Protein 4F2L (pdb70)

Nearest PDB structures (foldseek):
  4f2l-assembly1_A  TM=9.882E-01  e=5.917E-08  Rattus norvegicus
  5iso-assembly1_A  TM=8.934E-01  e=4.065E-04  Homo sapiens
  2ltu-assembly1_A  TM=8.161E-01  e=3.802E-04  Homo sapiens
  5ezv-assembly1_A  TM=8.410E-01  e=5.681E-04  Homo sapiens

CATH classification: 1.10.8.10

GO terms:
  GO:0004679 AMP-activated protein kinase activity (F, IMP)
  GO:0043025 neuronal cell body (C, IMP)
  GO:0030424 axon (C, IMP)
  GO:0030425 dendrite (C, IMP)
  GO:0071277 cellular response to calcium ion (P, IMP)
  GO:0071333 cellular response to glucose stimulus (P, IMP)
  GO:0004679 AMP-activated protein kinase activity (F, IDA)
  GO:0045821 positive regulation of glycolytic process (P, IDA)
  GO:00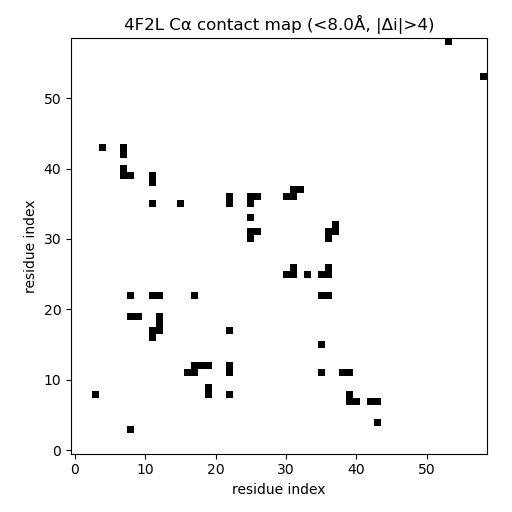31588 nucleotide-activated protein kinase complex (C, IDA)
  GO:0055089 fatty acid homeostasis (P, IDA)
  GO:0097009 energy homeostasis (P, IDA)
  GO:0106310 protein serine kinase activity (F, EXP)
  GO:0047322 [hydroxymethylglutaryl-CoA reductase (NADPH)] kinase activity (F, EXP)
  GO:0005515 protein binding (F, IPI)
  GO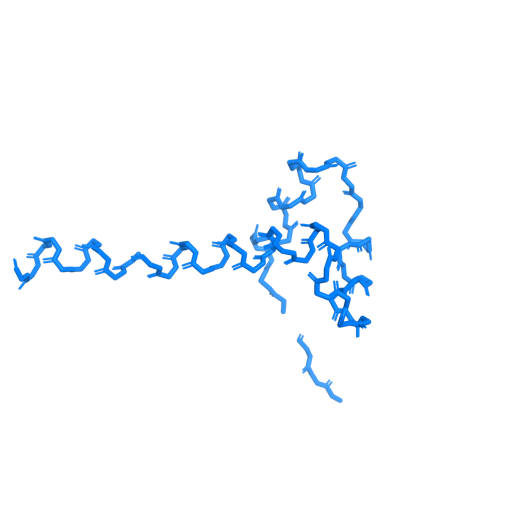:0004674 protein serine/threonine kinase activity (F, IDA)
  GO:0005524 ATP binding (F, IDA)
  GO:0005634 nucleus (C, IDA)
  GO:0005829 cytosol (C, IDA)
  GO:0043627 response to estrogen (P, IEP)
  GO:0009410 response to xenobiotic stimulus (P, IEP)

Organism: Rattus norvegicus (NCBI:txid10116)

Solvent-accessible surface area: 5099 Å² total

Secondary structure (DSSP, 8-state):
-----HHHHHHHHHHHT--HHHHHHHHHTT-TTSHHHHHHHHHHHHHH--HHHHHHHH-

Foldseek 3Di:
DDDADVVLLVVLCVVVVHDSVVLVVCVVVVVCPPVSNVSSVVVVVVVVCVVVVCVVVPD

Structure (mmCIF, N/CA/C/O backbone):
data_4F2L
#
_entry.id   4F2L
#
_cell.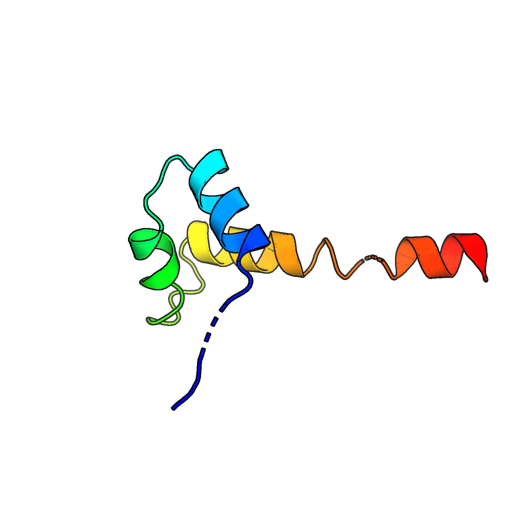length_a   22.117
_cell.length_b   36.258
_cell.length_c   98.755
_cell.angle_alpha   90.00
_cell.angle_beta   90.00
_cell.angle_gamma   90.00
#
_symmetry.space_group_name_H-M   'P 2 2 21'
#
loop_
_entity.id
_entity.type
_entity.pdbx_description
1 polymer "5'-AMP-activated protein kinase catalytic subunit alpha-1"
2 non-polymer 'MAGNESIUM ION'
3 water water
#
loop_
_atom_site.group_PDB
_atom_site.id
_atom_site.type_symbol
_atom_site.label_atom_id
_atom_site.label_alt_id
_atom_site.label_comp_id
_atom_site.label_asym_id
_atom_site.label_entity_id
_atom_site.label_seq_id
_atom_site.pdbx_PDB_ins_code
_atom_site.Cartn_x
_atom_site.Cartn_y
_atom_site.Cartn_z
_atom_site.occupancy
_atom_site.B_iso_or_equiv
_atom_site.auth_seq_id
_atom_site.auth_comp_id
_atom_site.auth_asym_id
_atom_site.auth_atom_id
_atom_site.pdbx_PDB_model_num
ATOM 1 N N . SER A 1 1 ? 4.437 -5.492 18.396 1.00 50.21 284 SER A N 1
ATOM 2 C CA . SER A 1 1 ? 4.793 -5.540 19.809 1.00 53.82 284 SER A CA 1
ATOM 3 C C . SER A 1 1 ? 3.553 -5.701 20.684 1.00 48.86 284 SER A C 1
ATOM 4 O O . SER A 1 1 ? 2.430 -5.467 20.237 1.00 43.92 284 SER A O 1
ATOM 7 N N . SER A 1 2 ? 3.760 -6.109 21.930 1.00 43.01 285 SER A N 1
ATOM 8 C CA . SER A 1 2 ? 2.660 -6.257 22.871 1.00 40.71 285 SER A CA 1
ATOM 9 C C . SER A 1 2 ? 3.035 -5.618 24.199 1.00 36.64 285 SER A C 1
ATOM 10 O O . SER A 1 2 ? 4.110 -5.875 24.739 1.00 43.09 285 SER A O 1
ATOM 13 N N . THR A 1 3 ? 2.153 -4.774 24.718 1.00 32.77 286 THR A N 1
ATOM 14 C CA . THR A 1 3 ? 2.403 -4.139 26.004 1.00 29.97 286 THR A CA 1
ATOM 15 C C . THR A 1 3 ? 1.324 -4.510 27.007 1.00 28.01 286 THR A C 1
ATOM 16 O O . THR A 1 3 ? 0.127 -4.416 26.715 1.00 29.14 286 THR A O 1
ATOM 28 N N . ILE A 1 5 ? -0.554 -3.922 30.590 1.00 25.33 288 ILE A N 1
ATOM 29 C CA . ILE A 1 5 ? -0.841 -2.888 31.569 1.00 22.19 288 ILE A CA 1
ATOM 30 C C . ILE A 1 5 ? -1.675 -3.511 32.669 1.00 21.79 288 ILE A C 1
ATOM 31 O O . ILE A 1 5 ? -2.566 -4.323 32.396 1.00 27.32 288 ILE A O 1
ATOM 36 N N . ASP A 1 6 ? -1.368 -3.157 33.910 1.00 19.96 289 ASP A N 1
ATOM 37 C CA . ASP A 1 6 ? -2.157 -3.585 35.057 1.00 21.73 289 ASP A CA 1
ATOM 38 C C . ASP A 1 6 ? -3.369 -2.655 35.130 1.00 23.00 289 ASP A C 1
ATOM 39 O O . ASP A 1 6 ? -3.245 -1.504 35.562 1.00 22.21 289 ASP A O 1
ATOM 44 N N . ASP A 1 7 ? -4.525 -3.136 34.684 1.00 23.83 290 ASP A N 1
ATOM 45 C CA . ASP A 1 7 ? -5.717 -2.293 34.617 1.00 22.92 290 ASP A CA 1
ATOM 46 C C . ASP A 1 7 ? -6.140 -1.758 35.984 1.00 20.66 290 ASP A C 1
ATOM 47 O O . ASP A 1 7 ? -6.566 -0.608 36.104 1.00 21.33 290 ASP A O 1
ATOM 52 N N . GLU A 1 8 ? -6.020 -2.587 37.013 1.00 20.00 291 GLU A N 1
ATOM 53 C CA . GLU A 1 8 ? -6.422 -2.152 38.347 1.00 20.63 291 GLU A CA 1
ATOM 54 C C . GLU A 1 8 ? -5.517 -1.062 38.900 1.00 18.35 291 GLU A C 1
ATOM 55 O O . GLU A 1 8 ? -5.994 -0.092 39.493 0.96 20.43 291 GLU A O 1
ATOM 61 N N . ALA A 1 9 ? -4.212 -1.199 38.690 1.00 16.21 292 ALA A N 1
ATOM 62 C CA . ALA A 1 9 ? -3.290 -0.171 39.145 1.00 14.24 292 ALA A CA 1
ATOM 63 C C . ALA A 1 9 ? -3.496 1.129 38.372 1.00 14.29 292 ALA A C 1
ATOM 64 O O . ALA A 1 9 ? -3.432 2.217 38.943 1.00 15.13 292 ALA A O 1
ATOM 66 N N . LEU A 1 10 ? -3.728 1.014 37.068 1.00 15.84 293 LEU A N 1
ATOM 67 C CA . LEU A 1 10 ? -3.992 2.176 36.236 1.00 17.49 293 LEU A CA 1
ATOM 68 C C . LEU A 1 10 ? -5.218 2.940 36.744 1.00 15.68 293 LEU A C 1
ATOM 69 O O . LEU A 1 10 ? -5.186 4.171 36.886 1.00 16.66 293 LEU A O 1
ATOM 74 N N . LYS A 1 11 ? -6.291 2.209 37.033 1.00 16.70 294 LYS A N 1
ATOM 75 C CA . LYS A 1 11 ? -7.519 2.829 37.519 1.00 16.30 294 LYS A CA 1
ATOM 76 C C . LYS A 1 11 ? -7.290 3.520 38.855 1.00 15.29 294 LYS A C 1
ATOM 77 O O . LYS A 1 11 ? -7.755 4.644 39.066 1.00 16.22 294 LYS A O 1
ATOM 83 N N . GLU A 1 12 ? -6.562 2.849 39.748 1.00 15.89 295 GLU A N 1
ATOM 84 C CA . GLU A 1 12 ? -6.288 3.397 41.070 1.00 14.89 295 GLU A CA 1
ATOM 85 C C . GLU A 1 12 ? -5.474 4.687 40.968 1.00 16.22 295 GLU A C 1
ATOM 86 O O . GLU A 1 12 ? -5.782 5.668 41.648 1.00 16.55 295 GLU A O 1
ATOM 92 N N . VAL A 1 13 ? -4.443 4.705 40.123 1.00 12.84 296 VAL A N 1
ATOM 93 C CA . VAL A 1 13 ? -3.691 5.944 39.944 1.00 12.80 296 VAL A CA 1
ATOM 94 C C . VAL A 1 13 ? -4.587 7.069 39.428 1.00 12.41 296 VAL A C 1
ATOM 95 O O . VAL A 1 13 ? -4.562 8.190 39.933 1.00 13.07 296 VAL A O 1
ATOM 99 N N . CYS A 1 14 ? -5.396 6.773 38.419 1.00 11.46 297 CYS A N 1
ATOM 100 C CA . CYS A 1 14 ? -6.257 7.806 37.849 1.00 14.21 297 CYS A CA 1
ATOM 101 C C . CYS A 1 14 ? -7.237 8.377 38.865 1.00 13.13 297 CYS A C 1
ATOM 102 O O . CYS A 1 14 ? -7.469 9.583 38.903 1.00 15.43 297 CYS A O 1
ATOM 105 N N . GLU A 1 15 ? -7.810 7.511 39.696 1.00 14.59 298 GLU A N 1
ATOM 106 C CA . GLU A 1 15 ? -8.740 7.973 40.726 1.00 15.68 298 GLU A CA 1
ATOM 107 C C . GLU A 1 15 ? -8.023 8.793 41.791 1.00 15.59 298 GLU A C 1
ATOM 108 O O . GLU A 1 15 ? -8.500 9.856 42.192 1.00 20.20 298 GLU A O 1
ATOM 114 N N . LYS A 1 16 ? -6.872 8.312 42.244 1.00 15.70 299 LYS A N 1
ATOM 115 C CA . LYS A 1 16 ? -6.212 8.953 43.379 1.00 17.34 299 LYS A CA 1
ATOM 116 C C . LYS A 1 16 ? -5.498 10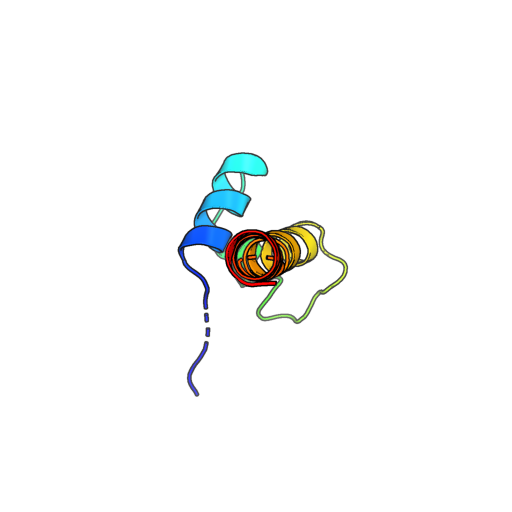.239 42.993 1.00 16.95 299 LYS A C 1
ATOM 117 O O . LYS A 1 16 ? -5.416 11.176 43.795 1.00 19.62 299 LYS A O 1
ATOM 123 N N . PHE A 1 17 ? -4.998 10.288 41.762 1.00 13.48 300 PHE A N 1
ATOM 124 C CA . PHE A 1 17 ? -4.270 11.458 41.275 1.00 15.54 300 PHE A CA 1
ATOM 125 C C . PHE A 1 17 ? -5.130 12.411 40.450 1.00 16.28 300 PHE A C 1
ATOM 126 O O . PHE A 1 17 ? -4.656 13.465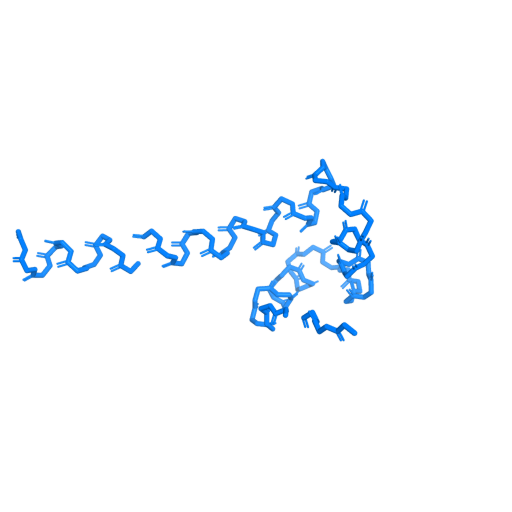 40.026 1.00 17.52 300 PHE A O 1
ATOM 134 N N . GLU A 1 18 ? -6.398 12.046 40.254 1.00 15.93 301 GLU A N 1
ATOM 135 C CA . GLU A 1 18 ? -7.336 12.854 39.471 1.00 16.21 301 GLU A CA 1
ATOM 136 C C . GLU A 1 18 ? -6.735 13.217 38.118 1.00 18.80 301 GLU A C 1
ATOM 137 O O . GLU A 1 18 ? -6.636 14.397 37.750 1.00 19.09 301 GLU A O 1
ATOM 143 N N . CYS A 1 19 ? -6.337 12.186 37.382 1.00 15.47 302 CYS A N 1
ATOM 144 C CA . CYS A 1 19 ? -5.691 12.368 36.093 1.00 14.51 302 CYS A CA 1
ATOM 145 C C . CYS A 1 19 ? -6.298 11.426 35.067 1.00 17.28 302 CYS A C 1
ATOM 146 O O . CYS A 1 19 ? -7.054 10.510 35.415 1.00 16.78 302 CYS A O 1
ATOM 149 N N . SER A 1 20 ? -6.001 11.680 33.798 1.00 15.19 303 SER A N 1
ATOM 150 C CA . SER A 1 20 ? -6.507 10.840 32.728 1.00 15.10 303 SER A CA 1
ATOM 151 C C . SER A 1 20 ? -5.662 9.587 32.585 1.00 14.44 303 SER A C 1
ATOM 152 O O . SER A 1 20 ? -4.467 9.564 32.931 1.00 14.07 303 SER A O 1
ATOM 155 N N . GLU A 1 21 ? -6.276 8.549 32.027 1.00 14.70 304 GLU A N 1
ATOM 156 C CA . GLU A 1 21 ? -5.560 7.324 31.752 1.00 13.34 304 GLU A CA 1
ATOM 157 C C . GLU A 1 21 ? -4.355 7.570 30.839 1.00 13.92 304 GLU A C 1
ATOM 158 O O . GLU A 1 21 ? -3.283 7.014 31.054 1.00 14.10 304 GLU A O 1
ATOM 164 N N . GLU A 1 22 ? -4.534 8.418 29.829 1.00 14.89 305 GLU A N 1
ATOM 165 C CA . GLU A 1 22 ? -3.455 8.669 28.879 1.00 14.40 305 GLU A CA 1
ATOM 166 C C . GLU A 1 22 ? -2.247 9.337 29.544 1.00 15.30 305 GLU A C 1
ATOM 167 O O . GLU A 1 22 ? -1.106 9.140 29.119 1.00 16.14 305 GLU A O 1
ATOM 173 N N . GLU A 1 23 ? -2.477 10.114 30.598 0.97 12.85 306 GLU A N 1
ATOM 174 C CA . GLU A 1 23 ? -1.352 10.741 31.282 1.00 13.61 306 GLU A CA 1
ATOM 175 C C . GLU A 1 23 ? -0.471 9.667 31.891 0.91 14.23 306 GLU A C 1
ATOM 176 O O . GLU A 1 23 ? 0.752 9.770 31.843 1.00 15.78 306 GLU A O 1
ATOM 182 N N . VAL A 1 24 ? -1.084 8.640 32.468 1.00 12.29 307 VAL A N 1
ATOM 183 C CA . VAL A 1 24 ? -0.313 7.561 33.072 1.00 12.75 307 VAL A CA 1
ATOM 184 C C . VAL A 1 24 ? 0.362 6.740 31.987 1.00 13.74 307 VAL A C 1
ATOM 185 O O . VAL A 1 24 ? 1.550 6.461 32.071 1.00 13.77 307 VAL A O 1
ATOM 189 N N . LEU A 1 25 ? -0.399 6.362 30.966 1.00 13.26 308 LEU A N 1
ATOM 190 C CA . LEU A 1 25 ? 0.134 5.557 29.877 1.00 12.21 308 LEU A CA 1
ATOM 191 C C . LEU A 1 25 ? 1.293 6.254 29.175 1.00 15.21 308 LEU A C 1
ATOM 192 O O . LEU A 1 25 ? 2.244 5.604 28.741 1.00 16.18 308 LEU A O 1
ATOM 197 N N . SER A 1 26 ? 1.218 7.575 29.063 1.00 12.53 309 SER A N 1
ATOM 198 C CA . SER A 1 26 ? 2.285 8.327 28.404 1.00 12.82 309 SER A CA 1
ATOM 199 C C . SER A 1 26 ? 3.590 8.254 29.178 1.00 13.51 309 SER A C 1
ATOM 200 O O . SER A 1 26 ? 4.657 8.063 28.604 1.00 14.60 309 SER A O 1
ATOM 203 N N . CYS A 1 27 ? 3.538 8.383 30.498 1.00 12.73 310 CYS A N 1
ATOM 204 C CA A CYS A 1 27 ? 4.800 8.351 31.219 0.64 15.26 310 CYS A CA 1
ATOM 205 C CA B CYS A 1 27 ? 4.760 8.323 31.305 0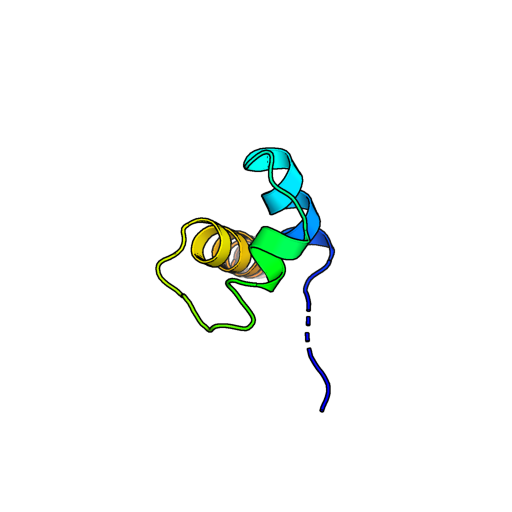.36 15.80 310 CYS A CA 1
ATOM 206 C C . CYS A 1 27 ? 5.370 6.937 31.288 1.00 15.42 310 CYS A C 1
ATOM 207 O O . CYS A 1 27 ? 6.583 6.768 31.343 1.00 16.78 310 CYS A O 1
ATOM 212 N N . LEU A 1 28 ? 4.508 5.931 31.248 1.00 14.16 311 LEU A N 1
ATOM 213 C CA . LEU A 1 28 ? 4.981 4.561 31.175 1.00 13.36 311 LEU A CA 1
ATOM 214 C C . LEU A 1 28 ? 5.631 4.304 29.819 1.00 13.21 311 LEU A C 1
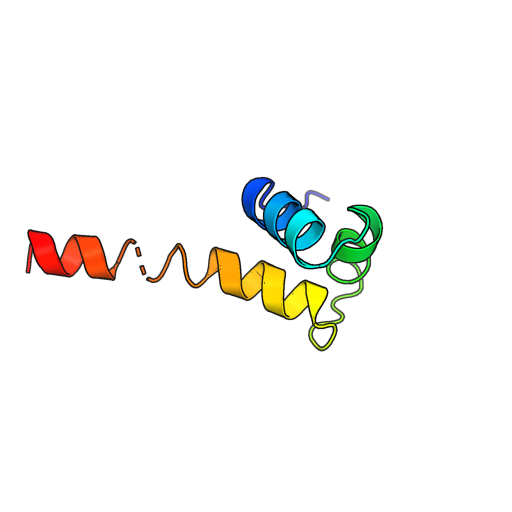ATOM 215 O O . LEU A 1 28 ? 6.746 3.772 29.755 1.00 16.04 311 LEU A O 1
ATOM 220 N N . TYR A 1 29 ? 4.954 4.705 28.744 1.00 13.43 312 TYR A N 1
ATOM 221 C CA . TYR A 1 29 ? 5.502 4.536 27.402 1.00 14.58 312 TYR A CA 1
ATOM 222 C C . TYR A 1 29 ? 6.859 5.245 27.248 1.00 14.17 312 TYR A C 1
ATOM 223 O O . TYR A 1 29 ? 7.807 4.703 26.651 1.00 16.37 312 TYR A O 1
ATOM 232 N N . ASN A 1 30 ? 6.940 6.470 27.759 1.00 14.88 313 ASN A N 1
ATOM 233 C CA . ASN A 1 30 ? 8.169 7.254 27.646 1.00 13.33 313 ASN A CA 1
ATOM 234 C C . ASN A 1 30 ? 9.245 6.845 28.652 1.00 16.04 313 ASN A C 1
ATOM 235 O O . ASN A 1 30 ? 10.334 7.437 28.678 1.00 16.85 313 ASN A O 1
ATOM 240 N N . ARG A 1 31 ? 8.936 5.840 29.472 1.00 13.82 314 ARG A N 1
ATOM 241 C CA . ARG A 1 31 ? 9.849 5.362 30.503 1.00 15.11 314 ARG A CA 1
ATOM 242 C C . ARG A 1 31 ? 10.310 6.501 31.402 1.00 14.38 314 ARG A C 1
ATOM 243 O O . ARG A 1 31 ? 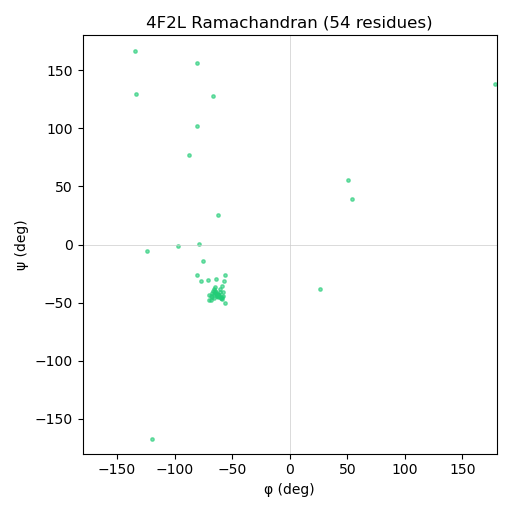11.476 6.556 31.808 1.00 15.08 314 ARG A O 1
ATOM 251 N N . ASN A 1 32 ? 9.386 7.405 31.717 1.00 15.14 315 ASN A N 1
ATOM 252 C CA . ASN A 1 32 ? 9.692 8.516 32.612 1.00 14.35 315 ASN A CA 1
ATOM 253 C C . ASN A 1 32 ? 9.461 8.107 34.052 1.00 13.88 315 ASN A C 1
ATOM 254 O O . ASN A 1 32 ? 8.462 8.473 34.676 1.00 14.50 315 ASN A O 1
ATOM 259 N N . HIS A 1 33 ? 10.408 7.344 34.575 1.00 12.80 316 HIS A N 1
ATOM 260 C CA . HIS A 1 33 ? 10.296 6.738 35.894 1.00 12.66 316 HIS A CA 1
ATOM 261 C C . HIS A 1 33 ? 10.073 7.770 36.982 1.00 15.33 316 HIS A C 1
ATOM 262 O O . HIS A 1 33 ? 9.434 7.481 37.991 1.00 15.62 316 HIS A O 1
ATOM 269 N N . GLN A 1 34 ? 10.622 8.965 36.794 1.00 13.63 317 GLN A N 1
ATOM 270 C CA . GLN A 1 34 ? 10.565 9.987 37.837 1.00 16.02 317 GLN A CA 1
ATOM 271 C C . GLN A 1 34 ? 9.190 10.646 37.971 1.00 14.97 317 GLN A C 1
ATOM 272 O O . GLN A 1 34 ? 8.929 11.330 38.965 1.00 16.85 317 GLN A O 1
ATOM 278 N N . ASP A 1 35 ? 8.314 10.458 36.984 1.00 13.64 318 ASP A N 1
ATOM 279 C CA . ASP A 1 35 ? 6.976 11.026 37.063 1.00 12.60 318 ASP A CA 1
ATOM 280 C C . ASP A 1 35 ? 6.246 10.325 38.200 1.00 14.65 318 ASP A C 1
ATOM 281 O O . ASP A 1 35 ? 6.225 9.094 38.247 1.00 12.76 318 ASP A O 1
ATOM 286 N N . PRO A 1 36 ? 5.670 11.100 39.137 1.00 13.26 319 PRO A N 1
ATOM 287 C CA . PRO A 1 36 ? 4.975 10.463 40.262 1.00 12.20 319 PRO A CA 1
ATOM 288 C C . PRO A 1 36 ? 3.865 9.500 39.834 1.00 11.63 319 PRO A C 1
ATOM 289 O O . PRO A 1 36 ? 3.564 8.575 40.587 1.00 13.19 319 PRO A O 1
ATOM 293 N N . LEU A 1 37 ? 3.272 9.698 38.664 1.00 12.25 320 LEU A N 1
ATOM 294 C CA . LEU A 1 37 ? 2.248 8.772 38.193 1.00 11.63 320 LEU A CA 1
ATOM 295 C C . LEU A 1 37 ? 2.852 7.398 37.923 1.00 13.02 320 LEU A C 1
ATOM 296 O O . LEU A 1 37 ? 2.229 6.374 38.201 1.00 13.34 320 LEU A O 1
ATOM 301 N N . ALA A 1 38 ? 4.065 7.374 37.374 1.00 12.89 321 ALA A N 1
ATOM 302 C CA . ALA A 1 38 ? 4.753 6.104 37.124 1.00 11.67 321 ALA A CA 1
ATOM 303 C C . ALA A 1 38 ? 5.176 5.458 38.440 1.00 13.93 321 ALA A C 1
ATOM 304 O O . ALA A 1 38 ? 5.051 4.241 38.619 1.00 12.99 321 ALA A O 1
ATOM 306 N N . VAL A 1 39 ? 5.712 6.262 39.352 1.00 12.25 322 VAL A N 1
ATOM 307 C CA . VAL A 1 39 ? 6.125 5.730 40.641 1.00 12.02 322 VAL A CA 1
ATOM 308 C C . VAL A 1 39 ? 4.928 5.093 41.326 1.00 13.86 322 VAL A C 1
ATOM 309 O O . VAL A 1 39 ? 5.031 3.984 41.848 1.00 14.79 322 VAL A O 1
ATOM 313 N N . ALA A 1 40 ? 3.790 5.784 41.307 1.00 12.55 323 ALA A N 1
ATOM 314 C CA . ALA A 1 40 ? 2.597 5.267 41.968 1.00 12.00 323 ALA A CA 1
ATOM 315 C C . ALA A 1 40 ? 2.087 3.976 41.333 1.00 12.34 323 ALA A C 1
ATOM 316 O O . ALA A 1 40 ? 1.668 3.058 42.039 1.00 14.11 323 ALA A O 1
ATOM 318 N N . TYR A 1 41 ? 2.087 3.923 40.004 1.00 11.75 324 TYR A N 1
ATOM 319 C CA . TYR A 1 41 ? 1.644 2.739 39.285 1.00 11.14 324 TYR A CA 1
ATOM 320 C C . TYR A 1 41 ? 2.448 1.518 39.728 1.00 14.41 324 TYR A C 1
ATOM 321 O O . TYR A 1 41 ? 1.882 0.478 40.089 1.00 13.75 324 TYR A O 1
ATOM 330 N N . HIS A 1 42 ? 3.767 1.647 39.734 1.00 14.77 325 HIS A N 1
ATOM 331 C CA . HIS A 1 42 ? 4.611 0.520 40.111 1.00 14.01 325 HIS A CA 1
ATOM 332 C C . HIS A 1 42 ? 4.526 0.223 41.600 1.00 15.23 325 HIS A C 1
ATOM 333 O O . HIS A 1 42 ? 4.667 -0.932 42.005 1.00 18.55 325 HIS A O 1
ATOM 340 N N . LEU A 1 43 ? 4.295 1.252 42.413 1.00 13.26 326 LEU A N 1
ATOM 341 C CA . LEU A 1 43 ? 4.185 1.053 43.858 1.00 13.34 326 LEU A CA 1
ATOM 342 C C . LEU A 1 43 ? 2.965 0.207 44.176 1.00 17.08 326 LEU A C 1
ATOM 343 O O . LEU A 1 43 ? 3.021 -0.688 45.019 1.00 15.99 326 LEU A O 1
ATOM 348 N N . ILE A 1 44 ? 1.862 0.485 43.494 1.00 13.20 327 ILE A N 1
ATOM 349 C CA . ILE A 1 44 ? 0.627 -0.260 43.716 1.00 13.10 327 ILE A CA 1
ATOM 350 C C . ILE A 1 44 ? 0.836 -1.726 43.373 1.00 14.61 327 ILE A C 1
ATOM 351 O O . ILE A 1 44 ? 0.432 -2.616 44.128 1.00 16.58 327 ILE A O 1
ATOM 356 N N . ILE A 1 45 ? 1.481 -1.979 42.240 1.00 13.55 328 ILE A N 1
ATOM 357 C CA . ILE A 1 45 ? 1.750 -3.348 41.813 1.00 13.88 328 ILE A CA 1
ATOM 358 C C . ILE A 1 45 ? 2.713 -4.033 42.785 1.00 16.62 328 ILE A C 1
ATOM 359 O O . ILE A 1 45 ? 2.487 -5.178 43.200 1.00 16.57 328 ILE A O 1
ATOM 364 N N . ASP A 1 46 ? 3.782 -3.335 43.156 1.00 16.92 329 ASP A N 1
ATOM 365 C CA . ASP A 1 46 ? 4.793 -3.924 44.034 1.00 15.44 329 ASP A CA 1
ATOM 366 C C . ASP A 1 46 ? 4.231 -4.226 45.414 1.00 17.86 329 ASP A C 1
ATOM 367 O O . ASP A 1 46 ? 4.533 -5.266 45.997 1.00 18.84 329 ASP A O 1
ATOM 372 N N . ASN A 1 47 ? 3.408 -3.323 45.935 1.00 16.59 330 ASN A N 1
ATOM 373 C CA A ASN A 1 47 ? 2.773 -3.496 47.240 0.49 16.37 330 ASN A CA 1
ATOM 374 C CA B ASN A 1 47 ? 2.829 -3.547 47.251 0.51 15.02 330 ASN A CA 1
ATOM 375 C C . ASN A 1 47 ? 1.837 -4.698 47.253 0.84 15.25 330 ASN A C 1
ATOM 376 O O . ASN A 1 47 ? 1.742 -5.429 48.234 0.91 16.70 330 ASN A O 1
ATOM 385 N N . ARG A 1 48 ? 1.114 -4.873 46.158 1.00 17.05 331 ARG A N 1
ATOM 386 C CA . ARG A 1 48 ? 0.184 -5.981 46.036 1.00 15.85 331 ARG A CA 1
ATOM 387 C C . ARG A 1 48 ? 0.975 -7.279 46.127 1.00 16.86 331 ARG A C 1
ATOM 388 O O . ARG A 1 48 ? 0.594 -8.209 46.839 1.00 17.95 331 ARG A O 1
ATOM 396 N N . ARG A 1 49 ? 2.102 -7.316 45.425 1.00 15.48 332 ARG A N 1
ATOM 397 C CA A ARG A 1 49 ? 2.997 -8.467 45.419 0.50 15.44 332 ARG A CA 1
ATOM 398 C CA B ARG A 1 49 ? 2.973 -8.485 45.434 0.50 14.53 332 ARG A CA 1
ATOM 399 C C . ARG A 1 49 ? 3.546 -8.748 46.821 1.00 14.93 332 ARG A C 1
ATOM 400 O O . ARG A 1 49 ? 3.529 -9.891 47.300 1.00 16.53 332 ARG A O 1
ATOM 415 N N . ILE A 1 50 ? 4.043 -7.700 47.471 1.00 13.04 333 ILE A N 1
ATOM 416 C CA . ILE A 1 50 ? 4.602 -7.846 48.812 1.00 12.11 333 ILE A CA 1
ATOM 417 C C . ILE A 1 50 ? 3.546 -8.326 49.804 1.00 13.47 333 ILE A C 1
ATOM 418 O O . ILE A 1 50 ? 3.806 -9.246 50.590 1.00 14.69 333 ILE A O 1
ATOM 431 N N . ASN A 1 52 ? 0.831 -10.048 49.218 1.00 14.47 335 ASN A N 1
ATOM 432 C CA . ASN A 1 52 ? 0.575 -11.455 48.933 1.00 16.68 335 ASN A CA 1
ATOM 433 C C . ASN A 1 52 ? 1.655 -12.371 49.513 1.00 14.98 335 ASN A C 1
ATOM 434 O O . ASN A 1 52 ? 1.363 -13.458 50.015 1.00 15.57 335 ASN A O 1
ATOM 439 N N . GLU A 1 53 ? 2.906 -11.929 49.448 1.00 13.36 336 GLU A N 1
ATOM 440 C CA . GLU A 1 53 ? 3.995 -12.705 50.030 1.00 12.65 336 GLU A CA 1
ATOM 441 C C . GLU A 1 53 ? 3.916 -12.745 51.557 1.00 12.69 336 GLU A C 1
ATOM 442 O O . GLU A 1 53 ? 4.111 -13.798 52.164 1.00 13.45 336 GLU A O 1
ATOM 448 N N . LEU A 1 54 ? 3.657 -11.595 52.170 1.00 12.91 337 LEU A N 1
ATOM 449 C CA . LEU A 1 54 ? 3.520 -11.533 53.628 1.00 12.11 337 LEU A CA 1
ATOM 450 C C . LEU A 1 54 ? 2.347 -12.371 54.149 1.00 12.38 337 LEU A C 1
ATOM 451 O O . LEU A 1 54 ? 2.467 -13.043 55.182 1.00 12.28 337 LEU A O 1
ATOM 456 N N . GLU A 1 55 ? 1.209 -12.314 53.464 1.00 13.72 338 GLU A N 1
ATOM 457 C CA . GLU A 1 55 ? 0.053 -13.112 53.888 1.00 12.37 338 GLU A CA 1
ATOM 458 C C . GLU A 1 55 ? 0.386 -14.598 53.830 1.00 13.11 338 GLU A C 1
ATOM 459 O O . GLU A 1 55 ? 0.070 -15.353 54.752 1.00 14.29 338 GLU A O 1
ATOM 465 N N . HIS A 1 56 ? 1.053 -15.013 52.760 1.00 12.98 339 HIS A N 1
ATOM 466 C CA . HIS A 1 56 ? 1.486 -16.402 52.632 1.00 13.66 339 HIS A CA 1
ATOM 467 C C . HIS A 1 56 ? 2.416 -16.804 53.779 1.00 13.83 339 HIS A C 1
ATOM 468 O O . HIS A 1 56 ? 2.258 -17.870 54.377 1.00 15.38 339 HIS A O 1
ATOM 475 N N . HIS A 1 57 ? 3.384 -15.953 54.093 1.00 13.50 340 HIS A N 1
ATOM 476 C CA . HIS A 1 57 ? 4.306 -16.275 55.178 1.00 14.61 340 HIS A CA 1
ATOM 477 C C . HIS A 1 57 ? 3.610 -16.331 56.521 1.00 14.00 340 HIS A C 1
ATOM 478 O O . HIS A 1 57 ? 3.953 -17.159 57.365 1.00 15.72 340 HIS A O 1
ATOM 485 N N . HIS A 1 58 ? 2.640 -15.450 56.723 1.00 12.99 341 HIS A N 1
ATOM 486 C CA . HIS A 1 58 ? 1.901 -15.442 57.984 1.00 13.09 341 HIS A CA 1
ATOM 487 C C . HIS A 1 58 ? 1.138 -16.747 58.188 1.00 14.51 341 HIS A C 1
ATOM 488 O O . HIS A 1 58 ? 1.142 -17.325 59.293 1.00 16.77 341 HIS A O 1
ATOM 495 N N . HIS A 1 59 ? 0.483 -17.210 57.126 1.00 14.45 342 HIS A N 1
ATOM 496 C CA . HIS A 1 59 ? -0.352 -18.406 57.227 1.00 14.70 342 HIS A CA 1
ATOM 497 C C . HIS A 1 59 ? 0.408 -19.719 57.176 1.00 17.76 342 HIS A C 1
ATOM 498 O O . HIS A 1 59 ? -0.049 -20.724 57.729 1.00 22.13 342 HIS A O 1
ATOM 505 N N . HIS A 1 60 ? 1.573 -19.722 56.546 1.00 16.25 343 HIS A N 1
ATOM 506 C CA . HIS A 1 60 ? 2.232 -20.996 56.265 1.00 18.18 343 HIS A CA 1
ATOM 507 C C . HIS A 1 60 ? 3.649 -21.136 56.804 1.00 25.02 343 HIS A C 1
ATOM 508 O O . HIS A 1 60 ? 4.244 -22.215 56.726 1.00 29.57 343 HIS A O 1
ATOM 515 N N . HIS A 1 61 ? 4.178 -20.059 57.372 1.00 21.51 344 HIS A N 1
ATOM 516 C CA . HIS A 1 61 ? 5.521 -20.090 57.949 1.00 27.06 344 HIS A CA 1
ATOM 517 C C . HIS A 1 61 ? 5.544 -19.411 59.314 1.00 30.07 344 HIS A C 1
ATOM 518 O O . HIS A 1 61 ? 4.500 -19.260 59.952 1.00 28.22 344 HIS A O 1
#

Sequence (59 aa):
SSTIDDEALKEVCEKFECSEEEVLSCCLYNRNHQDPLAVAYHLIIDNNRRRINELEHHHHHH

B-factor: mean 22.52, std 11.11, range [11.14, 110.91]

Radius of gyration: 13.71 Å; Cα contacts (8 Å, |Δi|>4): 36; chains: 1; bounding box: 19×34×38 Å

InterPro domains:
  IPR000719 Protein kinase domain [PF00069] (29-279)
  IPR000719 Protein kinase domain [PS50011] (27-279)
  IPR000719 Protein kinase domain [SM00220] (27-279)
  IPR008271 Serine/threonine-protein kinase, active site [PS00108] (146-158)
  IPR011009 Protein kinase-like domain superfamily [SSF56112] (24-308)
  IPR017441 Protein kinase, ATP binding site [PS00107] (33-56)
  IPR028375 KA1 domain/Ssp2, C-terminal [SSF103243] (407-558)
  IPR028797 PRKAA1, UBA-like autoinhibitory domain [cd14403] (296-360)
  IPR032270 AMPK, C-terminal adenylate sensor domain [PF16579] (406-480)
  IPR039137 5'-AMP-activated protein kinase alpha 1 catalytic subunit, C-terminal [cd12199] (404-557)
  IPR049020 PRKAA1/2, autoinhibitory domain [PF21147] (299-344)